Protein AF-A0A2V9ZCM5-F1 (afdb_monomer_lite)

pLDDT: mean 87.95, std 14.43, range [56.62, 98.38]

Structure (mmCIF, N/CA/C/O backbone):
data_AF-A0A2V9ZCM5-F1
#
_entry.id   AF-A0A2V9ZCM5-F1
#
loop_
_atom_site.group_PDB
_atom_site.id
_atom_site.type_symbol
_atom_site.label_atom_id
_atom_site.label_alt_id
_atom_site.label_comp_id
_atom_site.label_asym_id
_atom_site.label_entity_id
_atom_site.label_seq_id
_atom_site.pdbx_PDB_ins_code
_atom_site.Cartn_x
_atom_site.Cartn_y
_atom_site.Cartn_z
_atom_site.occupancy
_atom_site.B_iso_or_equiv
_atom_site.auth_seq_id
_atom_site.auth_comp_id
_atom_site.auth_asym_id
_atom_site.auth_atom_id
_atom_site.pdbx_PDB_model_num
ATOM 1 N N . MET A 1 1 ? -52.064 35.791 24.611 1.00 60.22 1 MET A N 1
ATOM 2 C CA . MET A 1 1 ? -51.818 35.061 23.341 1.00 60.22 1 MET A CA 1
ATOM 3 C C . MET A 1 1 ? -50.486 35.437 22.681 1.00 60.22 1 MET A C 1
ATOM 5 O O . MET A 1 1 ? -49.651 34.558 22.539 1.00 60.22 1 MET A O 1
ATOM 9 N N . ARG A 1 2 ? -50.210 36.715 22.363 1.00 66.25 2 ARG A N 1
ATOM 10 C CA . ARG A 1 2 ? -48.930 37.161 21.747 1.00 66.25 2 ARG A CA 1
ATOM 11 C C . ARG A 1 2 ? -47.653 36.800 22.530 1.00 66.25 2 ARG A C 1
ATOM 13 O O . ARG A 1 2 ? -46.643 36.479 21.914 1.00 66.25 2 ARG A O 1
ATOM 20 N N . ASN A 1 3 ? -47.696 36.812 23.864 1.00 61.91 3 ASN A N 1
ATOM 21 C CA . ASN A 1 3 ? -46.522 36.504 24.696 1.00 61.91 3 ASN A CA 1
ATOM 22 C C . ASN A 1 3 ? -46.250 34.992 24.813 1.00 61.91 3 ASN A C 1
ATOM 24 O O . ASN A 1 3 ? -45.094 34.595 24.887 1.00 61.91 3 ASN A O 1
ATOM 28 N N . CYS A 1 4 ? -47.287 34.151 24.733 1.00 64.56 4 CYS A N 1
ATOM 29 C CA . CYS A 1 4 ? -47.143 32.691 24.697 1.00 64.56 4 CYS A CA 1
ATOM 30 C C . CYS A 1 4 ? -46.518 32.221 23.374 1.00 64.56 4 CYS A C 1
ATOM 32 O O . CYS A 1 4 ? -45.658 31.349 23.378 1.00 64.56 4 CYS A O 1
ATOM 34 N N . VAL A 1 5 ? -46.891 32.852 22.253 1.00 71.88 5 VAL A N 1
ATOM 35 C CA . VAL A 1 5 ? -46.325 32.553 20.923 1.00 71.88 5 VAL A CA 1
ATOM 36 C C . VAL A 1 5 ? -44.850 32.966 20.835 1.00 71.88 5 VAL A C 1
ATOM 38 O O . VAL A 1 5 ? -44.043 32.241 20.263 1.00 71.88 5 VAL A O 1
ATOM 41 N N . ARG A 1 6 ? -44.467 34.092 21.456 1.00 70.56 6 ARG A N 1
ATOM 42 C CA . ARG A 1 6 ? -43.061 34.530 21.545 1.00 70.56 6 ARG A CA 1
ATOM 43 C C . ARG A 1 6 ? -42.202 33.586 22.388 1.00 70.56 6 ARG A C 1
ATOM 45 O O . ARG A 1 6 ? -41.094 33.269 21.972 1.00 70.56 6 ARG A O 1
ATOM 52 N N . LEU A 1 7 ? -42.716 33.110 23.525 1.00 69.88 7 LEU A N 1
ATOM 53 C CA . LEU A 1 7 ? -42.014 32.116 24.345 1.00 69.88 7 LEU A CA 1
ATOM 54 C C . LEU A 1 7 ? -41.836 30.786 23.598 1.00 69.88 7 LEU A C 1
ATOM 56 O O . LEU A 1 7 ? -40.753 30.213 23.633 1.00 69.88 7 LEU A O 1
ATOM 60 N N . ALA A 1 8 ? -42.868 30.331 22.882 1.00 74.19 8 ALA A N 1
ATOM 61 C CA . ALA A 1 8 ? -42.800 29.105 22.089 1.00 74.19 8 ALA A CA 1
ATOM 62 C C . ALA A 1 8 ? -41.778 29.206 20.940 1.00 74.19 8 ALA A C 1
ATOM 64 O O . ALA A 1 8 ? -41.010 28.275 20.719 1.00 74.19 8 ALA A O 1
ATOM 65 N N . LEU A 1 9 ? -41.711 30.353 20.252 1.00 69.62 9 LEU A N 1
ATOM 66 C CA . LEU A 1 9 ? -40.737 30.597 19.180 1.00 69.62 9 LEU A CA 1
ATOM 67 C C . LEU A 1 9 ? -39.287 30.626 19.685 1.00 69.62 9 LEU A C 1
ATOM 69 O O . LEU A 1 9 ? -38.413 30.061 19.034 1.00 69.62 9 LEU A O 1
ATOM 73 N N . ILE A 1 10 ? -39.027 31.230 20.850 1.00 73.62 10 ILE A N 1
ATOM 74 C CA . ILE A 1 10 ? -37.685 31.240 21.464 1.00 73.62 10 ILE A CA 1
ATOM 75 C C . ILE A 1 10 ? -37.258 29.816 21.844 1.00 73.62 10 ILE A C 1
ATOM 77 O O . ILE A 1 10 ? -36.122 29.423 21.589 1.00 73.62 10 ILE A O 1
ATOM 81 N N . PHE A 1 11 ? -38.179 29.016 22.386 1.00 68.81 11 PHE A N 1
ATOM 82 C CA . PHE A 1 11 ? -37.898 27.635 22.778 1.00 68.81 11 PHE A CA 1
ATOM 83 C C . PHE A 1 11 ? -37.560 26.740 21.571 1.00 68.81 11 PHE A C 1
ATOM 85 O O . PHE A 1 11 ? -36.632 25.939 21.637 1.00 68.81 11 PHE A O 1
ATOM 92 N N . ILE A 1 12 ? -38.251 26.928 20.441 1.00 71.38 12 ILE A N 1
ATOM 93 C CA . ILE A 1 12 ? -37.993 26.196 19.189 1.00 71.38 12 ILE A CA 1
ATOM 94 C C . ILE A 1 12 ? -36.615 26.552 18.598 1.00 71.38 12 ILE A C 1
ATOM 96 O O . ILE A 1 12 ? -35.888 25.656 18.173 1.00 71.38 12 ILE A O 1
ATOM 100 N N . VAL A 1 13 ? -36.212 27.829 18.635 1.00 71.62 13 VAL A N 1
ATOM 101 C CA . VAL A 1 13 ? -34.896 28.291 18.140 1.00 71.62 13 VAL A CA 1
ATOM 102 C C . VAL A 1 13 ? -33.731 27.756 18.990 1.00 71.62 13 VAL A C 1
ATOM 104 O O . VAL A 1 13 ? -32.672 27.403 18.459 1.00 71.62 13 VAL A O 1
ATOM 107 N N . CYS A 1 14 ? -33.916 27.637 20.308 1.00 65.06 14 CYS A N 1
ATOM 108 C CA . CYS A 1 14 ? -32.902 27.069 21.199 1.00 65.06 14 CYS A CA 1
ATO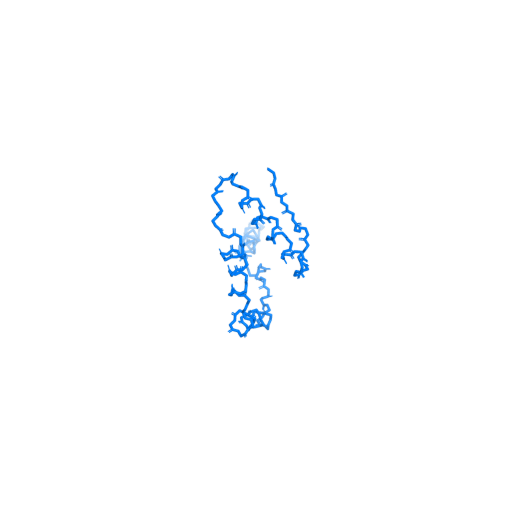M 109 C C . CYS A 1 14 ? -32.670 25.567 20.955 1.00 65.06 14 CYS A C 1
ATOM 111 O O . CYS A 1 14 ? -31.533 25.111 21.051 1.00 65.06 14 CYS A O 1
ATOM 113 N N . ILE A 1 15 ? -33.706 24.806 20.581 1.00 66.00 15 ILE A N 1
ATOM 114 C CA . ILE A 1 15 ? -33.588 23.363 20.299 1.00 66.00 15 ILE A CA 1
ATOM 115 C C . ILE A 1 15 ? -32.872 23.110 18.962 1.00 66.00 15 ILE A C 1
ATOM 117 O O . ILE A 1 15 ? -32.070 22.184 18.863 1.00 66.00 15 ILE A O 1
ATOM 121 N N . SER A 1 16 ? -33.077 23.962 17.951 1.00 63.50 16 SER A N 1
ATOM 122 C CA . SER A 1 16 ? -32.370 23.865 16.661 1.00 63.50 16 SER A CA 1
ATOM 123 C C . SER A 1 16 ? -30.881 24.235 16.725 1.00 63.50 16 SER A C 1
ATOM 125 O O . SER A 1 16 ? -30.159 24.029 15.755 1.00 63.50 16 SER A O 1
ATOM 127 N N . SER A 1 17 ? -30.416 24.773 17.858 1.00 58.91 17 SER A N 1
ATOM 128 C CA . SER A 1 17 ? -29.031 25.216 18.068 1.00 58.91 17 SER A CA 1
ATOM 129 C C . SER A 1 17 ? -28.153 24.172 18.775 1.00 58.91 17 SER A C 1
ATOM 131 O O . SER A 1 17 ? -27.089 24.524 19.275 1.00 58.91 17 SER A O 1
ATOM 133 N N . PHE A 1 18 ? -28.565 22.898 18.811 1.00 57.56 18 PHE A N 1
ATOM 134 C CA . PHE A 1 18 ? -27.724 21.769 19.238 1.00 57.56 18 PHE A CA 1
ATOM 135 C C . PHE A 1 18 ? -27.107 21.049 18.022 1.00 57.56 18 PHE A C 1
ATOM 137 O O . PHE A 1 18 ? -27.581 19.978 17.635 1.00 57.56 18 PHE A O 1
ATOM 144 N N . PRO A 1 19 ? -26.057 21.588 17.374 1.00 58.41 19 PRO A N 1
ATOM 145 C CA . PRO A 1 19 ? -25.294 20.811 16.419 1.00 58.41 19 PRO A CA 1
ATOM 146 C C . PRO A 1 19 ? -24.278 19.917 17.151 1.00 58.41 19 PRO A C 1
ATOM 148 O O . PRO A 1 19 ? -23.752 20.253 18.210 1.00 58.41 19 PRO A O 1
ATOM 151 N N . ALA A 1 20 ? -23.956 18.800 16.504 1.00 56.72 20 ALA A N 1
ATOM 152 C CA . ALA A 1 20 ? -22.681 18.080 16.566 1.00 56.72 20 ALA A CA 1
ATOM 153 C C . ALA A 1 20 ? -22.456 16.939 17.578 1.00 56.72 20 ALA A C 1
ATOM 155 O O . ALA A 1 20 ? -21.584 16.122 17.300 1.00 56.72 20 ALA A O 1
ATOM 156 N N . VAL A 1 21 ? -23.227 16.755 18.659 1.00 56.62 21 VAL A N 1
ATOM 157 C CA . VAL A 1 21 ? -22.983 15.577 19.541 1.00 56.62 21 VAL A CA 1
ATOM 158 C C . VAL A 1 21 ? -23.445 14.256 18.895 1.00 56.62 21 VAL A C 1
ATOM 160 O O . VAL A 1 21 ? -22.909 13.193 19.189 1.00 56.62 21 VAL A O 1
ATOM 163 N N . ALA A 1 22 ? -24.395 14.313 17.958 1.00 58.88 22 ALA A N 1
ATOM 164 C CA . ALA A 1 22 ? -24.922 13.134 17.263 1.00 58.88 22 ALA A CA 1
ATOM 165 C C . ALA A 1 22 ? -24.039 12.628 16.102 1.00 58.88 22 ALA A C 1
ATOM 167 O O . ALA A 1 22 ? -24.326 11.573 15.545 1.00 58.88 22 ALA A O 1
ATOM 168 N N . GLN A 1 23 ? -22.973 13.353 15.740 1.00 61.22 23 GLN A N 1
ATOM 169 C CA . GLN A 1 23 ? -22.111 13.017 14.599 1.00 61.22 23 GLN A CA 1
ATOM 170 C C . GLN A 1 23 ? -20.789 12.345 15.006 1.00 61.22 23 GLN A C 1
ATOM 172 O O . GLN A 1 23 ? -19.921 12.137 14.160 1.00 61.22 23 GLN A O 1
ATOM 177 N N . GLN A 1 24 ? -20.598 12.040 16.294 1.00 68.81 24 GLN A N 1
ATOM 178 C CA . GLN A 1 24 ? -19.361 11.430 16.766 1.00 68.81 24 GLN A CA 1
ATOM 179 C C . GLN A 1 24 ? -19.360 9.939 16.414 1.00 68.81 24 GLN A C 1
ATOM 181 O O . GLN A 1 24 ? -20.047 9.137 17.048 1.00 68.81 24 GLN A O 1
ATOM 186 N N . GLU A 1 25 ? -18.590 9.565 15.393 1.00 79.31 25 GLU A N 1
ATOM 187 C CA . GLU A 1 25 ? -18.341 8.161 15.082 1.00 79.31 25 GLU A CA 1
ATOM 188 C C . GLU A 1 25 ? -17.743 7.468 16.312 1.00 79.31 25 GLU A C 1
ATOM 190 O O . GLU A 1 25 ? -16.761 7.927 16.906 1.00 79.31 25 GLU A O 1
ATOM 195 N N . LYS A 1 26 ? -18.363 6.362 16.730 1.00 86.31 26 LYS A N 1
ATOM 196 C CA . LYS A 1 26 ? -17.853 5.560 17.838 1.00 86.31 26 LYS A CA 1
ATOM 197 C C . LYS A 1 26 ? -16.573 4.866 17.377 1.00 86.31 26 LYS A C 1
ATOM 199 O O . LYS A 1 26 ? -16.631 3.871 16.664 1.00 86.31 26 LYS A O 1
ATOM 204 N N . VAL A 1 27 ? -15.426 5.376 17.817 1.00 89.69 27 VAL A N 1
ATOM 205 C CA . VAL A 1 27 ? -14.123 4.790 17.488 1.00 89.69 27 VAL A CA 1
ATOM 206 C C . VAL A 1 27 ? -13.952 3.447 18.195 1.00 89.69 27 VAL A C 1
ATOM 208 O O . VAL A 1 27 ? -14.016 3.361 19.423 1.00 89.69 27 VAL A O 1
ATOM 211 N N . ASP A 1 28 ? -13.673 2.407 17.416 1.00 94.94 28 ASP A N 1
ATOM 212 C CA . ASP A 1 28 ? -13.242 1.111 17.930 1.00 94.94 28 ASP A CA 1
ATOM 213 C C . ASP A 1 28 ? -11.752 1.160 18.319 1.00 94.94 28 ASP A C 1
ATOM 215 O O . ASP A 1 28 ? -10.847 1.056 17.485 1.00 94.94 28 ASP A O 1
ATOM 219 N N . LEU A 1 29 ? -11.488 1.341 19.616 1.00 96.25 29 LEU A N 1
ATOM 220 C CA . LEU A 1 29 ? -10.127 1.412 20.156 1.00 96.25 29 LEU A CA 1
ATOM 221 C C . LEU A 1 29 ? -9.380 0.069 20.101 1.00 96.25 29 LEU A C 1
ATOM 223 O O . LEU A 1 29 ? -8.143 0.065 20.065 1.00 96.25 29 LEU A O 1
ATOM 227 N N . GLU A 1 30 ? -10.095 -1.057 20.081 1.00 97.25 30 GLU A N 1
ATOM 228 C CA . GLU A 1 30 ? -9.487 -2.380 19.930 1.00 97.25 30 GLU A CA 1
ATOM 229 C C . GLU A 1 30 ? -8.919 -2.522 18.518 1.00 97.25 30 GLU A C 1
ATOM 231 O O . GLU A 1 30 ? -7.737 -2.843 18.347 1.00 97.25 30 GLU A O 1
ATOM 236 N N . MET A 1 31 ? -9.715 -2.170 17.504 1.00 97.06 31 MET A N 1
ATOM 237 C CA . MET A 1 31 ? -9.262 -2.184 16.114 1.00 97.06 31 MET A CA 1
ATOM 238 C C . MET A 1 31 ? -8.076 -1.235 15.898 1.00 97.06 31 MET A C 1
ATOM 240 O O . MET A 1 31 ? -7.081 -1.618 15.280 1.00 97.06 31 MET A O 1
ATOM 244 N N . VAL A 1 32 ? -8.114 -0.029 16.477 1.00 97.00 32 VAL A N 1
ATOM 245 C CA . VAL A 1 32 ? -6.977 0.911 16.437 1.00 97.00 32 VAL A CA 1
ATOM 246 C C . VAL A 1 32 ? -5.712 0.287 17.037 1.00 97.00 32 VAL A C 1
ATOM 248 O O . VAL A 1 32 ? -4.615 0.445 16.494 1.00 97.00 32 VAL A O 1
ATOM 251 N N . THR A 1 33 ? -5.844 -0.442 18.144 1.00 97.88 33 THR A N 1
ATOM 252 C CA . THR A 1 33 ? -4.713 -1.119 18.791 1.00 97.88 33 THR A CA 1
ATOM 253 C C . THR A 1 33 ? -4.150 -2.231 17.906 1.00 97.88 33 THR A C 1
ATOM 255 O O . THR A 1 33 ? -2.932 -2.315 17.744 1.00 97.88 33 THR A O 1
ATOM 258 N N . ARG A 1 34 ? -5.015 -3.021 17.256 1.00 98.06 34 ARG A N 1
ATOM 259 C CA . ARG A 1 34 ? -4.614 -4.032 16.261 1.00 98.06 34 ARG A CA 1
ATOM 260 C C . ARG A 1 34 ? -3.854 -3.417 15.085 1.00 98.06 34 ARG A C 1
ATOM 262 O O . ARG A 1 34 ? -2.791 -3.918 14.737 1.00 98.06 34 ARG A O 1
ATOM 269 N N . ILE A 1 35 ? -4.333 -2.302 14.524 1.00 97.19 35 ILE A N 1
ATOM 270 C CA . ILE A 1 35 ? -3.650 -1.597 13.419 1.00 97.19 35 ILE A CA 1
ATOM 271 C C . ILE A 1 35 ? -2.244 -1.158 13.840 1.00 97.19 35 ILE A C 1
ATOM 273 O O . ILE A 1 35 ? -1.276 -1.365 13.109 1.00 97.19 35 ILE A O 1
ATOM 277 N N . ARG A 1 36 ? -2.107 -0.581 15.041 1.00 97.44 36 ARG A N 1
ATOM 278 C CA . ARG A 1 36 ? -0.794 -0.186 15.575 1.00 97.44 36 ARG A CA 1
ATOM 279 C C . ARG A 1 36 ? 0.118 -1.392 15.774 1.00 97.44 36 ARG A C 1
ATOM 281 O O . ARG A 1 36 ? 1.302 -1.302 15.462 1.00 97.44 36 ARG A O 1
ATOM 288 N N . TYR A 1 37 ? -0.414 -2.503 16.281 1.00 98.38 37 TYR A N 1
ATOM 289 C CA . TYR A 1 37 ? 0.356 -3.733 16.445 1.00 98.38 37 TYR A CA 1
ATOM 290 C C . TYR A 1 37 ? 0.903 -4.227 15.102 1.00 98.38 37 TYR A C 1
ATOM 292 O O . TYR A 1 37 ? 2.104 -4.470 15.002 1.00 98.38 37 TYR A O 1
ATOM 300 N N . GLU A 1 38 ? 0.074 -4.274 14.055 1.00 97.69 38 GLU A N 1
ATOM 301 C CA . GLU A 1 38 ? 0.527 -4.634 12.706 1.00 97.69 38 GLU A CA 1
ATOM 302 C C . GLU A 1 38 ? 1.624 -3.686 12.197 1.00 97.69 38 GLU A C 1
ATOM 304 O O . GLU A 1 38 ? 2.655 -4.136 11.700 1.00 97.69 38 GLU A O 1
ATOM 309 N N . GLY A 1 39 ? 1.468 -2.376 12.411 1.00 96.56 39 GLY A N 1
ATOM 310 C CA . GLY A 1 39 ? 2.454 -1.376 11.993 1.00 96.56 39 GLY A CA 1
ATOM 311 C C . GLY A 1 39 ? 3.802 -1.454 12.723 1.00 96.56 39 GLY A C 1
ATOM 312 O O . GLY A 1 39 ? 4.839 -1.216 12.105 1.00 96.56 39 GLY A O 1
ATOM 313 N N . PHE A 1 40 ? 3.814 -1.792 14.017 1.00 96.94 40 PHE A N 1
ATOM 314 C CA . PHE A 1 40 ? 5.038 -1.790 14.834 1.00 96.94 40 PHE A CA 1
ATOM 315 C C . PHE A 1 40 ? 5.683 -3.165 15.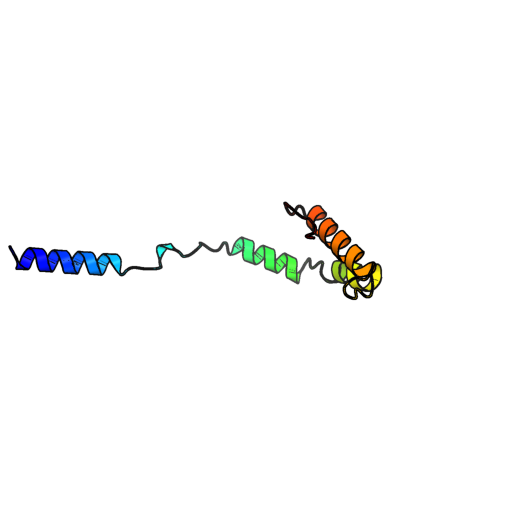020 1.00 96.94 40 PHE A C 1
ATOM 317 O O . PHE A 1 40 ? 6.892 -3.239 15.230 1.00 96.94 40 PHE A O 1
ATOM 324 N N . ARG A 1 41 ? 4.901 -4.249 15.004 1.00 97.81 41 ARG A N 1
ATOM 325 C CA . ARG A 1 41 ? 5.379 -5.607 15.320 1.00 97.81 41 ARG A CA 1
ATOM 326 C C . ARG A 1 41 ? 5.407 -6.533 14.111 1.00 97.81 41 ARG A C 1
ATOM 328 O O . ARG A 1 41 ? 6.299 -7.368 14.045 1.00 97.81 41 ARG A O 1
ATOM 335 N N . ASN A 1 42 ? 4.504 -6.343 13.150 1.00 97.25 42 ASN A N 1
ATOM 336 C CA . ASN A 1 42 ? 4.397 -7.170 11.942 1.00 97.25 42 ASN A CA 1
ATOM 337 C C . ASN A 1 42 ? 4.622 -6.362 10.654 1.00 97.25 42 ASN A C 1
ATOM 339 O O . ASN A 1 42 ? 4.094 -6.701 9.593 1.00 97.25 42 ASN A O 1
ATOM 343 N N . SER A 1 43 ? 5.405 -5.285 10.740 1.00 97.44 43 SER A N 1
ATOM 344 C CA . SER A 1 43 ? 5.576 -4.348 9.633 1.00 97.44 43 SER A CA 1
ATOM 345 C C . SER A 1 43 ? 6.098 -5.030 8.369 1.00 97.44 43 SER A C 1
ATOM 347 O O . SER A 1 43 ? 7.098 -5.745 8.401 1.00 97.44 43 SER A O 1
ATOM 349 N N . LYS A 1 44 ? 5.443 -4.755 7.236 1.00 97.12 44 LYS A N 1
ATOM 350 C CA . LYS A 1 44 ? 5.860 -5.194 5.892 1.00 97.12 44 LYS A CA 1
ATOM 351 C C . LYS A 1 44 ? 6.555 -4.094 5.092 1.00 97.12 44 LYS A C 1
ATOM 353 O O . LYS A 1 44 ? 6.782 -4.251 3.897 1.00 97.12 44 LYS A O 1
ATOM 358 N N . VAL A 1 45 ? 6.889 -2.971 5.737 1.00 96.75 45 VAL A N 1
ATOM 359 C CA . VAL A 1 45 ? 7.453 -1.791 5.062 1.00 96.75 45 VAL A CA 1
ATOM 360 C C . VAL A 1 45 ? 8.731 -2.131 4.306 1.00 96.75 45 VAL A C 1
A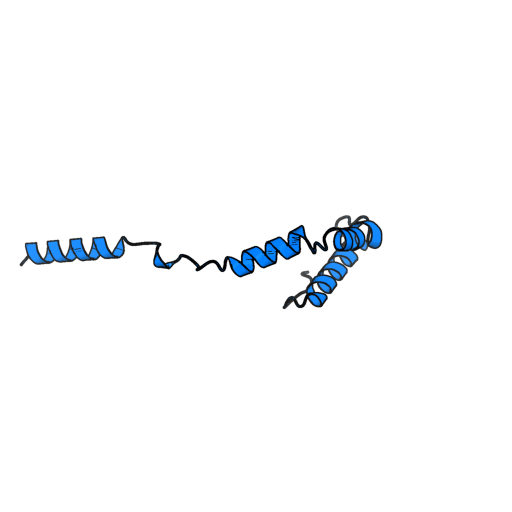TOM 362 O O . VAL A 1 45 ? 8.861 -1.721 3.159 1.00 96.75 45 VAL A O 1
ATOM 365 N N . MET A 1 46 ? 9.647 -2.896 4.902 1.00 97.62 46 MET A N 1
ATOM 366 C CA . MET A 1 46 ? 10.924 -3.207 4.252 1.00 97.62 46 MET A CA 1
ATOM 367 C C . MET A 1 46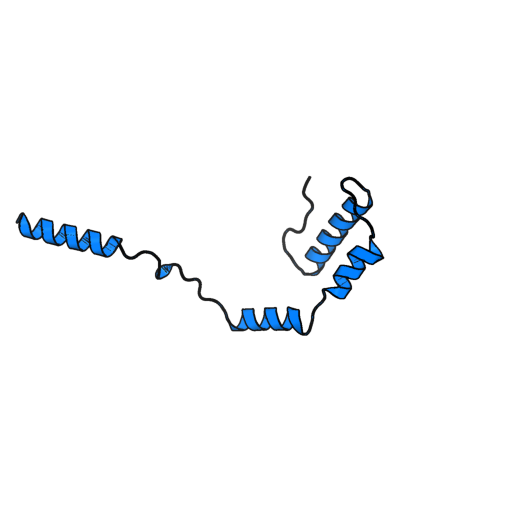 ? 10.759 -4.142 3.052 1.00 97.62 46 MET A C 1
ATOM 369 O O . MET A 1 46 ? 11.371 -3.896 2.016 1.00 97.62 46 MET A O 1
ATOM 373 N N . ASP A 1 47 ? 9.884 -5.143 3.150 1.00 97.00 47 ASP A N 1
ATOM 374 C CA . ASP A 1 47 ? 9.601 -6.066 2.045 1.00 97.00 47 ASP A CA 1
ATOM 375 C C . ASP A 1 47 ? 8.986 -5.317 0.851 1.00 97.00 47 ASP A C 1
ATOM 377 O O . ASP A 1 47 ? 9.415 -5.470 -0.294 1.00 97.00 47 ASP A O 1
ATOM 381 N N . LEU A 1 48 ? 8.009 -4.445 1.124 1.00 97.50 48 LEU A N 1
ATOM 382 C CA . LEU A 1 48 ? 7.356 -3.635 0.094 1.00 97.50 48 LEU A CA 1
ATOM 383 C C . LEU A 1 48 ? 8.298 -2.584 -0.496 1.00 97.50 48 LEU A C 1
ATOM 385 O O . LEU A 1 48 ? 8.305 -2.372 -1.711 1.00 97.50 48 LEU A O 1
ATOM 389 N N . ALA A 1 49 ? 9.110 -1.945 0.349 1.00 97.56 49 ALA A N 1
ATOM 390 C CA . ALA A 1 49 ? 10.112 -0.986 -0.088 1.00 97.56 49 ALA A CA 1
ATOM 391 C C . ALA A 1 49 ? 11.155 -1.656 -0.981 1.00 97.56 49 ALA A C 1
ATOM 393 O O . ALA A 1 49 ? 11.449 -1.103 -2.032 1.00 97.56 49 ALA A O 1
ATOM 394 N N . SER A 1 50 ? 11.654 -2.845 -0.634 1.00 97.94 50 SER A N 1
ATOM 395 C CA . SER A 1 50 ? 12.623 -3.566 -1.467 1.00 97.94 50 SER A CA 1
ATOM 396 C C . SER A 1 50 ? 12.019 -3.989 -2.810 1.00 97.94 50 SER A C 1
ATOM 398 O O . SER A 1 50 ? 12.637 -3.781 -3.854 1.00 97.94 50 SER A O 1
ATOM 400 N N . GLY A 1 51 ? 10.763 -4.459 -2.829 1.00 97.50 51 GLY A N 1
ATOM 401 C CA . GLY A 1 51 ? 10.055 -4.770 -4.078 1.00 97.50 51 GLY A CA 1
ATOM 402 C C . GLY A 1 51 ? 9.995 -3.578 -5.041 1.00 97.50 51 GLY A C 1
ATOM 403 O O . GLY A 1 51 ? 10.271 -3.712 -6.234 1.00 97.50 51 GLY A O 1
ATOM 404 N N . LEU A 1 52 ? 9.718 -2.382 -4.516 1.00 97.31 52 LEU A N 1
ATOM 405 C CA . LEU A 1 52 ? 9.734 -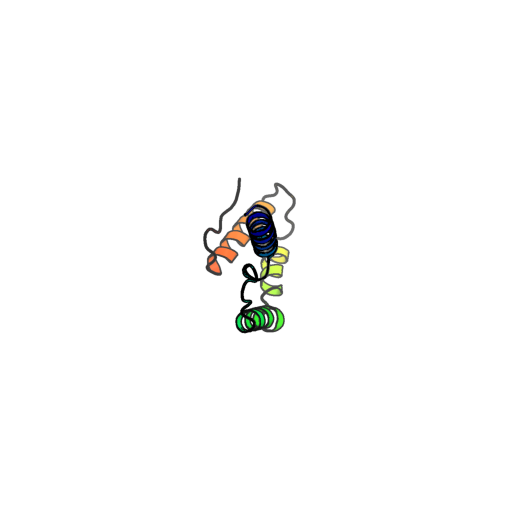1.152 -5.303 1.00 97.31 52 LEU A CA 1
ATOM 406 C C . LEU A 1 52 ? 11.169 -0.701 -5.623 1.00 97.31 52 LEU A C 1
ATOM 408 O O . LEU A 1 52 ? 11.518 -0.500 -6.781 1.00 97.31 52 LEU A O 1
ATOM 412 N N . MET A 1 53 ? 12.001 -0.463 -4.622 1.00 96.44 53 MET A N 1
ATOM 413 C CA . MET A 1 53 ? 13.292 0.211 -4.769 1.00 96.44 53 MET A CA 1
ATOM 414 C C . MET A 1 53 ? 14.334 -0.672 -5.448 1.00 96.44 53 MET A C 1
ATOM 416 O O . MET A 1 53 ? 14.924 -0.234 -6.431 1.00 96.44 53 MET A O 1
ATOM 420 N N . ASP A 1 54 ? 14.505 -1.906 -4.986 1.00 96.31 54 ASP A N 1
ATOM 421 C CA . ASP A 1 54 ? 15.536 -2.813 -5.493 1.00 96.31 54 ASP A CA 1
ATOM 422 C C . ASP A 1 54 ? 15.002 -3.670 -6.647 1.00 96.31 54 ASP A C 1
ATOM 424 O O . ASP A 1 54 ? 15.704 -3.911 -7.627 1.00 96.31 54 ASP A O 1
ATOM 428 N N . GLY A 1 55 ? 13.738 -4.100 -6.557 1.00 96.75 55 GLY A N 1
ATOM 429 C CA . GLY A 1 55 ? 13.101 -4.940 -7.571 1.00 96.75 55 GLY A CA 1
ATOM 430 C C . GLY A 1 55 ? 12.762 -4.188 -8.860 1.00 96.75 55 GLY A C 1
ATOM 431 O O . GLY A 1 55 ? 13.091 -4.643 -9.954 1.00 96.75 55 GLY A O 1
ATOM 432 N N . ILE A 1 56 ? 12.098 -3.032 -8.753 1.00 97.81 56 ILE A N 1
ATOM 433 C CA . ILE A 1 56 ? 11.676 -2.243 -9.926 1.00 97.81 56 ILE A CA 1
ATOM 434 C C . ILE A 1 56 ? 12.691 -1.147 -10.270 1.00 97.81 56 ILE A C 1
ATOM 436 O O . ILE A 1 56 ? 12.901 -0.859 -11.450 1.00 97.81 56 ILE A O 1
ATOM 440 N N . GLY A 1 57 ? 13.316 -0.524 -9.269 1.00 95.94 57 GLY A N 1
ATOM 441 C CA . GLY A 1 57 ? 14.309 0.528 -9.490 1.00 95.94 57 GLY A CA 1
ATOM 442 C C . GLY A 1 57 ? 13.710 1.908 -9.805 1.00 95.94 57 GLY A C 1
ATOM 443 O O . GLY A 1 57 ? 12.564 2.193 -9.451 1.00 95.94 57 GLY A O 1
ATOM 444 N N . PRO A 1 58 ? 14.470 2.808 -10.455 1.00 97.38 58 PRO A N 1
ATOM 445 C CA . PRO A 1 58 ? 14.031 4.171 -10.769 1.00 97.38 58 PRO A CA 1
ATOM 446 C C . PRO A 1 58 ? 12.762 4.214 -11.635 1.00 97.38 58 PRO A C 1
ATOM 448 O O . PRO A 1 58 ? 12.663 3.505 -12.637 1.00 97.38 58 PRO A O 1
ATOM 451 N N . ARG A 1 59 ? 11.806 5.082 -11.274 1.00 97.00 59 ARG A N 1
ATOM 452 C CA . ARG A 1 59 ? 10.469 5.200 -11.893 1.00 97.00 59 ARG A CA 1
ATOM 453 C C . ARG A 1 59 ? 10.174 6.626 -12.358 1.00 97.00 59 ARG A C 1
ATOM 455 O O . ARG A 1 59 ? 9.241 7.261 -11.877 1.00 97.00 59 ARG A O 1
ATOM 462 N N . LEU A 1 60 ? 10.986 7.145 -13.279 1.00 97.19 60 LEU A N 1
ATOM 463 C CA . LEU A 1 60 ? 10.737 8.459 -13.881 1.00 97.19 60 LEU A CA 1
ATOM 464 C C . LEU A 1 60 ? 9.356 8.487 -14.559 1.00 97.19 60 LEU A C 1
ATOM 466 O O . LEU A 1 60 ? 8.939 7.484 -15.146 1.00 97.19 60 LEU A O 1
ATOM 470 N N . THR A 1 61 ? 8.664 9.623 -14.512 1.00 96.38 61 THR A N 1
ATOM 471 C CA . THR A 1 61 ? 7.350 9.789 -15.144 1.00 96.38 61 THR A CA 1
ATOM 472 C C . THR A 1 61 ? 7.389 9.416 -16.628 1.00 96.38 61 THR A C 1
ATOM 474 O O . THR A 1 61 ? 8.289 9.826 -17.357 1.00 96.38 61 THR A O 1
ATOM 477 N N . GLY A 1 62 ? 6.429 8.602 -17.073 1.00 94.94 62 GLY A N 1
ATOM 478 C CA . GLY A 1 62 ? 6.346 8.097 -18.450 1.00 94.94 62 GLY A CA 1
ATOM 479 C C . GLY A 1 62 ? 7.302 6.943 -18.781 1.00 94.94 62 GLY A C 1
ATOM 480 O O . GLY A 1 62 ? 7.245 6.402 -19.883 1.00 94.94 62 GLY A O 1
ATOM 481 N N . SER A 1 63 ? 8.165 6.524 -17.851 1.00 97.62 63 SER A N 1
ATOM 482 C CA . SER A 1 63 ? 9.092 5.412 -18.088 1.00 97.62 63 SER A CA 1
ATOM 483 C C . SER A 1 63 ? 8.402 4.037 -18.045 1.00 97.62 63 SER A C 1
ATOM 485 O O . SER A 1 63 ? 7.377 3.868 -17.374 1.00 97.62 63 SER A O 1
ATOM 487 N N . PRO A 1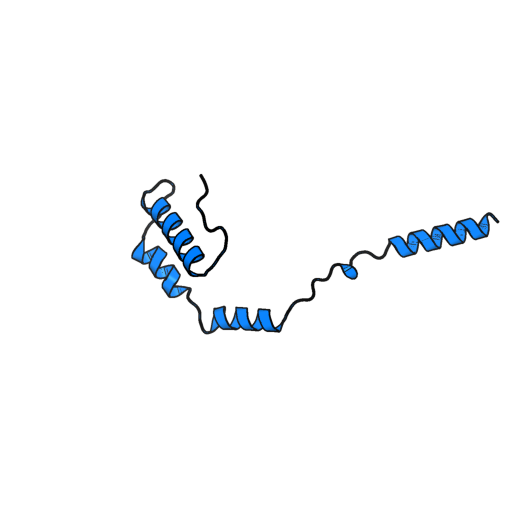 64 ? 9.000 2.997 -18.660 1.00 97.12 64 PRO A N 1
ATOM 488 C CA . PRO A 1 64 ? 8.526 1.619 -18.514 1.00 97.12 64 PRO A CA 1
ATOM 489 C C . PRO A 1 64 ? 8.472 1.146 -17.055 1.00 97.12 64 PRO A C 1
ATOM 491 O O . PRO A 1 64 ? 7.574 0.396 -16.676 1.00 97.12 64 PRO A O 1
ATOM 494 N N . ASN A 1 65 ? 9.406 1.611 -16.220 1.00 97.81 65 ASN A N 1
ATOM 495 C CA . ASN A 1 65 ? 9.446 1.254 -14.805 1.00 97.81 65 ASN A CA 1
ATOM 496 C C . ASN A 1 65 ? 8.331 1.920 -14.001 1.00 97.81 65 ASN A C 1
ATOM 498 O O . ASN A 1 65 ? 7.839 1.305 -13.060 1.00 97.81 65 ASN A O 1
ATOM 502 N N . MET A 1 66 ? 7.893 3.130 -14.370 1.00 97.56 66 MET A N 1
ATOM 503 C CA . MET A 1 66 ? 6.698 3.730 -13.770 1.00 97.56 66 MET A CA 1
ATOM 504 C C . MET A 1 66 ? 5.483 2.825 -13.992 1.00 97.56 66 MET A C 1
ATOM 506 O O . MET A 1 66 ? 4.809 2.472 -13.028 1.00 97.56 66 MET A O 1
ATOM 510 N N . ARG A 1 67 ? 5.256 2.369 -15.234 1.00 96.94 67 ARG A N 1
ATOM 511 C CA . ARG A 1 67 ? 4.156 1.441 -15.543 1.00 96.94 67 ARG A CA 1
ATOM 512 C C . ARG A 1 67 ? 4.263 0.142 -14.739 1.00 96.94 67 ARG A C 1
ATOM 514 O O . ARG A 1 67 ? 3.291 -0.246 -14.101 1.00 96.94 67 ARG A O 1
ATOM 521 N N . ARG A 1 68 ? 5.453 -0.467 -14.687 1.00 97.81 68 ARG A N 1
ATOM 522 C CA . ARG A 1 68 ? 5.700 -1.673 -13.877 1.00 97.81 68 ARG A CA 1
ATOM 523 C C . ARG A 1 68 ? 5.432 -1.437 -12.384 1.00 97.81 68 ARG A C 1
ATOM 525 O O . ARG A 1 68 ? 4.871 -2.302 -11.726 1.00 97.81 68 ARG A O 1
ATOM 532 N N . GLY A 1 69 ? 5.814 -0.274 -11.851 1.00 97.81 69 GLY A N 1
ATOM 533 C CA . GLY A 1 69 ? 5.535 0.126 -10.467 1.00 97.81 69 GLY A CA 1
ATOM 534 C C . GLY A 1 69 ? 4.043 0.222 -10.167 1.00 97.81 69 GLY A C 1
ATOM 535 O O . GLY A 1 69 ? 3.589 -0.273 -9.135 1.00 97.81 69 GLY A O 1
ATOM 536 N N . ASN A 1 70 ? 3.283 0.805 -11.092 1.00 97.56 70 ASN A N 1
ATOM 537 C CA . ASN A 1 70 ? 1.832 0.907 -10.979 1.00 97.56 70 ASN A CA 1
ATOM 538 C C . ASN A 1 70 ? 1.186 -0.488 -10.993 1.00 97.56 70 ASN A C 1
ATOM 540 O O . ASN A 1 70 ? 0.420 -0.817 -10.090 1.00 97.56 70 ASN A O 1
ATOM 544 N N . GLU A 1 71 ? 1.546 -1.326 -11.971 1.00 97.94 71 GLU A N 1
ATOM 545 C CA . GLU A 1 71 ? 1.057 -2.707 -12.096 1.00 97.94 71 GLU A CA 1
ATOM 546 C C . GLU A 1 71 ? 1.371 -3.537 -10.846 1.00 97.94 71 GLU A C 1
ATOM 548 O O . GLU A 1 71 ? 0.466 -4.133 -10.267 1.00 97.94 71 GLU A O 1
ATOM 553 N N . TRP A 1 72 ? 2.619 -3.493 -10.371 1.00 98.06 72 TRP A N 1
ATOM 554 C CA . TRP A 1 72 ? 3.030 -4.186 -9.151 1.00 98.06 72 TRP A CA 1
ATOM 555 C C . TRP A 1 72 ? 2.222 -3.725 -7.936 1.00 98.06 72 TRP A C 1
ATOM 557 O O . TRP A 1 72 ? 1.750 -4.547 -7.158 1.00 98.06 72 TRP A O 1
ATOM 567 N N . THR A 1 73 ? 2.000 -2.416 -7.785 1.00 97.62 73 THR A N 1
ATOM 568 C CA . THR A 1 73 ? 1.231 -1.876 -6.653 1.00 97.62 73 THR A CA 1
ATOM 569 C C . THR A 1 73 ? -0.218 -2.357 -6.686 1.00 97.62 73 THR A C 1
ATOM 571 O O . THR A 1 73 ? -0.735 -2.801 -5.661 1.00 97.62 73 THR A O 1
ATOM 574 N N . ARG A 1 74 ? -0.869 -2.331 -7.857 1.00 98.06 74 ARG A N 1
ATOM 575 C CA . ARG A 1 74 ? -2.218 -2.891 -8.038 1.00 98.06 74 ARG A CA 1
ATOM 576 C C . ARG A 1 74 ? -2.264 -4.362 -7.617 1.00 98.06 74 ARG A C 1
ATOM 578 O O . ARG A 1 74 ? -3.186 -4.761 -6.904 1.00 98.06 74 ARG A O 1
ATOM 585 N N . ASP A 1 75 ? -1.283 -5.155 -8.035 1.00 98.12 75 ASP A N 1
ATOM 586 C CA . ASP A 1 75 ? -1.247 -6.592 -7.749 1.00 98.12 75 ASP A CA 1
ATOM 587 C C . ASP A 1 75 ? -1.027 -6.861 -6.252 1.00 98.12 75 ASP A C 1
ATOM 589 O O . ASP A 1 75 ? -1.721 -7.699 -5.673 1.00 98.12 75 ASP A O 1
ATOM 593 N N . GLN A 1 76 ? -0.166 -6.082 -5.584 1.00 98.12 76 GLN A N 1
ATOM 594 C CA . GLN A 1 76 ? 0.006 -6.160 -4.131 1.00 98.12 76 GLN A CA 1
ATOM 595 C C . GLN A 1 76 ? -1.291 -5.826 -3.387 1.00 98.12 76 GLN A C 1
ATOM 597 O O . GLN A 1 76 ? -1.714 -6.604 -2.534 1.00 98.12 76 GLN A O 1
ATOM 602 N N . LEU A 1 77 ? -1.969 -4.729 -3.743 1.00 97.94 77 LEU A N 1
ATOM 603 C CA . LEU A 1 77 ? -3.251 -4.359 -3.131 1.00 97.94 77 LEU A CA 1
ATOM 604 C C . LEU A 1 77 ? -4.319 -5.441 -3.360 1.00 97.94 77 LEU A C 1
ATOM 606 O O . LEU A 1 77 ? -5.053 -5.785 -2.434 1.00 97.94 77 LEU A O 1
ATOM 610 N N . THR A 1 78 ? -4.354 -6.036 -4.555 1.00 98.12 78 THR A N 1
ATOM 611 C CA . THR A 1 78 ? -5.244 -7.167 -4.866 1.00 98.12 78 THR A CA 1
ATOM 612 C C . THR A 1 78 ? -4.929 -8.375 -3.982 1.00 98.12 78 THR A C 1
ATOM 614 O O . THR A 1 78 ? -5.837 -8.965 -3.402 1.00 98.12 78 THR A O 1
ATOM 617 N N . SER A 1 79 ? -3.647 -8.722 -3.818 1.00 97.56 79 SER A N 1
ATOM 618 C CA . SER A 1 79 ? -3.217 -9.857 -2.988 1.00 97.56 79 SER A CA 1
ATOM 619 C C . SER A 1 79 ? -3.549 -9.684 -1.502 1.00 97.56 79 SER A C 1
ATOM 621 O O . SER A 1 79 ? -3.774 -10.667 -0.800 1.00 97.56 79 SER A O 1
ATOM 623 N N . PHE A 1 80 ? -3.639 -8.440 -1.026 1.00 96.81 80 PHE A N 1
ATOM 624 C CA . PHE A 1 80 ? -4.072 -8.118 0.337 1.00 96.81 80 PHE A CA 1
ATOM 625 C C . PHE A 1 80 ? -5.593 -8.202 0.517 1.00 96.81 80 PHE A C 1
ATOM 627 O O . PHE A 1 80 ? -6.088 -8.048 1.632 1.00 96.81 80 PHE A O 1
ATOM 634 N N . GLY A 1 81 ? -6.336 -8.444 -0.566 1.00 97.81 81 GLY A N 1
ATOM 635 C CA . GLY A 1 81 ? -7.790 -8.548 -0.563 1.00 97.81 81 GLY A CA 1
ATOM 636 C C . GLY A 1 81 ? -8.512 -7.206 -0.668 1.00 97.81 81 GLY A C 1
ATOM 637 O O . GLY A 1 81 ? -9.691 -7.138 -0.321 1.00 97.81 81 GLY A O 1
ATOM 638 N N . LEU A 1 82 ? -7.848 -6.133 -1.124 1.00 97.56 82 LEU A N 1
ATOM 639 C CA . LEU A 1 82 ? -8.537 -4.862 -1.356 1.00 97.56 82 LEU A CA 1
ATOM 640 C C . LEU A 1 82 ? -9.482 -4.981 -2.553 1.00 97.56 82 LEU A C 1
ATOM 642 O O . LEU A 1 82 ? -9.123 -5.481 -3.620 1.00 97.56 82 LEU A O 1
ATOM 646 N N . ALA A 1 83 ? -10.693 -4.462 -2.378 1.00 96.94 83 ALA A N 1
ATOM 647 C CA . ALA A 1 83 ? -11.660 -4.366 -3.456 1.00 96.94 83 ALA A CA 1
ATOM 648 C C . ALA A 1 83 ? -11.264 -3.265 -4.454 1.00 96.94 83 ALA A C 1
ATOM 650 O O . ALA A 1 83 ? -10.754 -2.216 -4.062 1.00 96.94 83 ALA A O 1
ATOM 651 N N . ASN A 1 84 ? -11.567 -3.484 -5.737 1.00 96.06 84 ASN A N 1
ATOM 652 C CA . ASN A 1 84 ? -11.418 -2.497 -6.814 1.00 96.06 84 ASN A CA 1
ATOM 653 C C . ASN A 1 84 ? -9.988 -1.965 -7.034 1.00 96.06 84 ASN A C 1
ATOM 655 O O . ASN A 1 84 ? -9.811 -0.813 -7.430 1.00 96.06 84 ASN A O 1
ATOM 659 N N . ALA A 1 85 ? -8.954 -2.782 -6.825 1.00 97.12 85 ALA A N 1
ATOM 660 C CA . ALA A 1 85 ? -7.593 -2.411 -7.207 1.00 97.12 85 ALA A CA 1
ATOM 661 C C . ALA A 1 85 ? -7.447 -2.386 -8.743 1.00 97.12 85 ALA A C 1
ATOM 663 O O . ALA A 1 85 ? -7.502 -3.422 -9.403 1.00 97.12 85 ALA A O 1
ATOM 664 N N . HIS A 1 86 ? -7.248 -1.201 -9.323 1.00 96.56 86 HIS A N 1
ATOM 665 C CA . HIS A 1 86 ? -7.067 -1.009 -10.764 1.00 96.56 86 HIS A CA 1
ATOM 666 C C . HIS A 1 86 ? -6.159 0.192 -11.058 1.00 96.56 86 HIS A C 1
ATOM 668 O O . HIS A 1 86 ? -5.753 0.910 -10.145 1.00 96.56 86 HIS A O 1
ATOM 674 N N . LEU A 1 87 ? -5.786 0.360 -12.328 1.00 97.12 87 LEU A N 1
ATOM 675 C CA . LEU A 1 87 ? -5.005 1.505 -12.793 1.00 97.12 87 LEU A CA 1
ATOM 676 C C . LEU A 1 87 ? -5.920 2.504 -13.492 1.00 97.12 87 LEU A C 1
ATOM 678 O O . LEU A 1 87 ? -6.772 2.094 -14.278 1.00 97.12 87 LEU A O 1
ATOM 682 N N . GLU A 1 88 ? -5.682 3.785 -13.239 1.00 92.25 88 GLU A N 1
ATOM 683 C CA . GLU A 1 88 ? -6.335 4.895 -13.932 1.00 92.25 88 GLU A CA 1
ATOM 684 C C . GLU A 1 88 ? -5.542 5.289 -15.186 1.00 92.25 88 GLU A C 1
ATOM 686 O O . GLU A 1 88 ? -4.315 5.122 -15.234 1.00 92.25 88 GLU A O 1
ATOM 691 N N . SER A 1 89 ? -6.255 5.790 -16.199 1.00 78.44 89 SER A N 1
ATOM 692 C CA . SER A 1 89 ? -5.713 6.211 -17.501 1.00 78.44 89 SER A CA 1
ATOM 693 C C . SER A 1 89 ? -5.555 7.718 -17.623 1.00 78.44 89 SER A C 1
ATOM 695 O O . SER A 1 89 ? -6.538 8.416 -17.289 1.00 78.44 89 SER A O 1
#

Sequence (89 aa):
MRNCVRLALIFIVCISSFPAVAQQEKVDLEMVTRIRYEGFRNSKVMDLASGLMDGIGPRLTGSPNMRRGNEWTRDQLTSFGLANAHLES

Secondary structure (DSSP, 8-state):
-HHHHHHHHHHHHHHTT--SGGG-----HHHHHHHHHHHHHS--HHHHHHIIIIII----TTSHHHHHHHHHHHHHHHHTT-TT-----

Foldseek 3Di:
DVVVVVVVVVVVVVVVPDPDPVPDDDDDVVVVVVVVCCCPPVNCVVVVCCCLPVVLNDQPPPDPSVVVNLVVVLVVCVVVVDPPRDDDD

Radius of gyration: 26.64 Å; chains: 1; bounding box: 67×47×43 Å